Protein AF-A0A9E4JIS2-F1 (afdb_monomer)

Foldseek 3Di:
DLVVLLQVLLVVLLVQLLVCLLQVQLLVCLQPNDLCLVQCLDPNNDLVVCCVVVVPCVSVVSVVSNLCSSVVCCVPSCVSPVNSSVNSSVVNVVLQVQLCDDVVVDDDDPVRVVVCVVVQFRGVVNSVVCSVPVLQGAGSTGRVCRVVSNVSSVVVNVVVVVVVVVVD

Mean predicted aligned error: 4.11 Å

Secondary structure (DSSP, 8-state):
-HHHHHHHHHHHHHHHHHHHIIIIIIHHHHHH-SHIIIIITSSS--HHHHHHHHT-TTHHHHHHHHHHHHHTTHHHHHHH-HHHHHHHHHHHHHHHHHHTS-TTT----HHHHHHHHHTTBPPHHHHHHHHH-TTS---SSBGGGHHHHHHHHHHHHHHHHHHHHH--

Structure (mmCIF, N/CA/C/O backbone):
data_AF-A0A9E4JIS2-F1
#
_entry.id   AF-A0A9E4JIS2-F1
#
loop_
_atom_site.group_PDB
_atom_site.id
_atom_site.type_symbol
_atom_site.label_atom_id
_atom_site.label_alt_id
_atom_site.label_comp_id
_atom_site.label_asym_id
_atom_site.label_entity_id
_atom_site.label_seq_id
_atom_site.pdbx_PDB_ins_code
_atom_site.Cartn_x
_atom_site.Cartn_y
_atom_site.Cartn_z
_atom_site.occupancy
_atom_site.B_iso_or_equiv
_atom_site.auth_seq_id
_atom_site.auth_comp_id
_atom_site.auth_asym_id
_atom_site.auth_atom_id
_atom_site.pdbx_PDB_model_num
ATOM 1 N N . MET A 1 1 ? -18.039 4.688 23.589 1.00 80.69 1 MET A N 1
ATOM 2 C CA . MET A 1 1 ? -18.080 5.597 22.414 1.00 80.69 1 MET A CA 1
ATOM 3 C C . MET A 1 1 ? -16.691 5.991 21.910 1.00 80.69 1 MET A C 1
ATOM 5 O O . MET A 1 1 ? -16.458 5.874 20.716 1.00 80.69 1 MET A O 1
ATOM 9 N N . VAL A 1 2 ? -15.754 6.399 22.779 1.00 92.38 2 VAL A N 1
ATOM 10 C CA . VAL A 1 2 ? -14.389 6.807 22.369 1.00 92.38 2 VAL A CA 1
ATOM 11 C C . VAL A 1 2 ? -13.612 5.684 21.670 1.00 92.38 2 VAL A C 1
ATOM 13 O O . VAL A 1 2 ? -13.062 5.904 20.599 1.00 92.38 2 VAL A O 1
ATOM 16 N N . VAL A 1 3 ? -13.630 4.467 22.223 1.00 95.50 3 VAL A N 1
ATOM 17 C CA . VAL A 1 3 ? -12.931 3.302 21.646 1.00 95.50 3 VAL A CA 1
ATOM 18 C C . VAL A 1 3 ? -13.446 2.965 20.243 1.00 95.50 3 VAL A C 1
ATOM 20 O O . VAL A 1 3 ? -12.661 2.834 19.312 1.00 95.50 3 VAL A O 1
ATOM 23 N N . LEU A 1 4 ? -14.770 2.911 20.064 1.00 96.62 4 LEU A N 1
ATOM 24 C CA . LEU A 1 4 ? -15.383 2.682 18.754 1.00 96.62 4 LEU A CA 1
ATOM 25 C C . LEU A 1 4 ? -14.963 3.759 17.743 1.00 96.62 4 LEU A C 1
ATOM 27 O O . LEU A 1 4 ? -14.598 3.432 16.622 1.00 96.62 4 LEU A O 1
ATOM 31 N N . LYS A 1 5 ? -14.940 5.033 18.156 1.00 97.06 5 LYS A N 1
ATOM 32 C CA . LYS A 1 5 ? -14.489 6.148 17.311 1.00 97.06 5 LYS A CA 1
ATOM 33 C C . LYS A 1 5 ? -13.041 5.967 16.845 1.00 97.06 5 LYS A C 1
ATOM 35 O O . LYS A 1 5 ? -12.760 6.193 15.674 1.00 97.06 5 LYS A O 1
ATOM 40 N N . ILE A 1 6 ? -12.144 5.548 17.741 1.00 98.25 6 ILE A N 1
ATOM 41 C CA . ILE A 1 6 ? -10.735 5.271 17.418 1.00 98.25 6 ILE A CA 1
ATOM 42 C C . ILE A 1 6 ? -10.647 4.185 16.342 1.00 98.25 6 ILE A C 1
ATOM 44 O O . ILE A 1 6 ? -10.018 4.412 15.310 1.00 98.25 6 ILE A O 1
ATOM 48 N N . PHE A 1 7 ? -11.326 3.050 16.539 1.00 97.81 7 PHE A N 1
ATOM 49 C CA . PHE A 1 7 ? -11.323 1.952 15.568 1.00 97.81 7 PHE A CA 1
ATOM 50 C C . PHE A 1 7 ? -11.943 2.344 14.225 1.00 97.81 7 PHE A C 1
ATOM 52 O O . PHE A 1 7 ? -11.373 2.032 13.182 1.00 97.81 7 PHE A O 1
ATOM 59 N N . CYS A 1 8 ? -13.068 3.064 14.226 1.00 98.12 8 CYS A N 1
ATOM 60 C CA . CYS A 1 8 ? -13.706 3.521 12.993 1.00 98.12 8 CYS A CA 1
ATOM 61 C C . CYS A 1 8 ? -12.809 4.481 12.204 1.00 98.12 8 CYS A C 1
ATOM 63 O O . CYS A 1 8 ? -12.726 4.356 10.987 1.00 98.12 8 CYS A O 1
ATOM 65 N N . VAL A 1 9 ? -12.121 5.415 12.872 1.00 98.50 9 VAL A N 1
ATOM 66 C CA . VAL A 1 9 ? -11.199 6.344 12.198 1.00 98.50 9 VAL A CA 1
ATOM 67 C C . VAL A 1 9 ? -9.958 5.617 11.680 1.00 98.50 9 VAL A C 1
ATOM 69 O O . VAL A 1 9 ? -9.546 5.882 10.554 1.00 98.50 9 VAL A O 1
ATOM 72 N N . ALA A 1 10 ? -9.401 4.673 12.445 1.00 98.44 10 ALA A N 1
ATOM 73 C CA . ALA A 1 10 ? -8.274 3.854 11.997 1.00 98.44 10 ALA A CA 1
ATOM 74 C C . ALA A 1 10 ? -8.634 3.035 10.748 1.00 98.44 10 ALA A C 1
ATOM 76 O O . ALA A 1 10 ? -7.915 3.073 9.751 1.00 98.44 10 ALA A O 1
ATOM 77 N N . LEU A 1 11 ? -9.785 2.355 10.773 1.00 98.12 11 LEU A N 1
ATOM 78 C CA . LEU A 1 11 ? -10.281 1.586 9.635 1.00 98.12 11 LEU A CA 1
ATOM 79 C C . LEU A 1 11 ? -10.564 2.487 8.428 1.00 98.12 11 LEU A C 1
ATOM 81 O O . LEU A 1 11 ? -10.180 2.147 7.314 1.00 98.12 11 LEU A O 1
ATOM 85 N N . LEU A 1 12 ? -11.191 3.649 8.639 1.00 98.44 12 LEU A N 1
ATOM 86 C CA . LEU A 1 12 ? -11.464 4.607 7.568 1.00 98.44 12 LEU A CA 1
ATOM 87 C C . LEU A 1 12 ? -10.171 5.110 6.915 1.00 98.44 12 LEU A C 1
ATOM 89 O O . LEU A 1 12 ? -10.102 5.169 5.689 1.00 98.44 12 LEU A O 1
ATOM 93 N N . LEU A 1 13 ? -9.144 5.423 7.713 1.00 98.62 13 LEU A N 1
ATOM 94 C CA . LEU A 1 13 ? -7.832 5.808 7.197 1.00 98.62 13 LEU A CA 1
ATOM 95 C C . LEU A 1 13 ? -7.242 4.703 6.317 1.00 98.62 13 LEU A C 1
ATOM 97 O O . LEU A 1 13 ? -6.802 4.990 5.208 1.00 98.62 13 LEU A O 1
ATOM 101 N N . MET A 1 14 ? -7.253 3.452 6.788 1.00 98.06 14 MET A N 1
ATOM 102 C CA . MET A 1 14 ? -6.725 2.322 6.019 1.00 98.06 14 MET A CA 1
ATOM 103 C C . MET A 1 14 ? -7.509 2.110 4.720 1.00 98.06 14 MET A C 1
ATOM 105 O O . MET A 1 14 ? -6.902 1.911 3.675 1.00 98.06 14 MET A O 1
ATOM 109 N N . LEU A 1 15 ? -8.842 2.197 4.760 1.00 98.12 15 LEU A N 1
ATOM 110 C CA . LEU A 1 15 ? -9.701 2.025 3.584 1.00 98.12 15 LEU A CA 1
ATOM 111 C C . LEU A 1 15 ? -9.453 3.095 2.517 1.00 98.12 15 LEU A C 1
ATOM 113 O O . LEU A 1 15 ? -9.362 2.768 1.333 1.00 98.12 15 LEU A O 1
ATOM 117 N N . LEU A 1 16 ? -9.366 4.363 2.931 1.00 98.12 16 LEU A N 1
ATOM 118 C CA . LEU A 1 16 ? -9.138 5.490 2.027 1.00 98.12 16 LEU A CA 1
ATOM 119 C C . LEU A 1 16 ? -7.696 5.524 1.517 1.00 98.12 16 LEU A C 1
ATOM 121 O O . LEU A 1 16 ? -7.474 5.748 0.327 1.00 98.12 16 LEU A O 1
ATOM 125 N N . GLY A 1 17 ? -6.729 5.272 2.399 1.00 97.81 17 GLY A N 1
ATOM 126 C CA . GLY A 1 17 ? -5.317 5.198 2.046 1.00 97.81 17 GLY A CA 1
ATOM 127 C C . GLY A 1 17 ? -5.045 4.079 1.047 1.00 97.81 17 GLY A C 1
ATOM 128 O O . GLY A 1 17 ? -4.437 4.334 0.011 1.00 97.81 17 GLY A O 1
ATOM 129 N N . ASP A 1 18 ? -5.579 2.878 1.284 1.00 97.25 18 ASP A N 1
ATOM 130 C CA . ASP A 1 18 ? -5.450 1.748 0.359 1.00 97.25 18 ASP A CA 1
ATOM 131 C C . ASP A 1 18 ? -6.169 2.006 -0.970 1.00 97.25 18 ASP A C 1
ATOM 133 O O . ASP A 1 18 ? -5.633 1.703 -2.034 1.00 97.25 18 ASP A O 1
ATOM 137 N N . PHE A 1 19 ? -7.341 2.649 -0.949 1.00 97.94 19 PHE A N 1
ATOM 138 C CA . PHE A 1 19 ? -8.026 3.050 -2.178 1.00 97.94 19 PHE A CA 1
ATOM 139 C C . PHE A 1 19 ? -7.160 3.995 -3.026 1.00 97.94 19 PHE A C 1
ATOM 141 O O . PHE A 1 19 ? -6.892 3.727 -4.199 1.00 97.94 19 PHE A O 1
ATOM 148 N N . ILE A 1 20 ? -6.684 5.098 -2.445 1.00 97.50 20 ILE A N 1
ATOM 149 C CA . ILE A 1 20 ? -5.877 6.073 -3.188 1.00 97.50 20 ILE A CA 1
ATOM 150 C C . ILE A 1 20 ? -4.531 5.459 -3.596 1.00 97.50 20 ILE A C 1
ATOM 152 O O . ILE A 1 20 ? -4.108 5.645 -4.740 1.00 97.50 20 ILE A O 1
ATOM 156 N N . SER A 1 21 ? -3.896 4.675 -2.720 1.00 95.38 21 SER A N 1
ATOM 157 C CA . SER A 1 21 ? -2.668 3.941 -3.038 1.00 95.38 21 SER A CA 1
ATOM 158 C C . SER A 1 21 ? -2.888 3.014 -4.223 1.00 95.38 21 SER A C 1
ATOM 160 O O . SER A 1 21 ? -2.215 3.151 -5.237 1.00 95.38 21 SER A O 1
ATOM 162 N N . THR A 1 22 ? -3.899 2.151 -4.172 1.00 95.75 22 THR A N 1
ATOM 163 C CA . THR A 1 22 ? -4.166 1.154 -5.210 1.00 95.75 22 THR A CA 1
ATOM 164 C C . THR A 1 22 ? -4.521 1.805 -6.551 1.00 95.75 22 THR A C 1
ATOM 166 O O . THR A 1 22 ? -3.893 1.518 -7.575 1.00 95.75 22 THR A O 1
ATOM 169 N N . PHE A 1 23 ? -5.521 2.691 -6.583 1.00 97.00 23 PHE A N 1
ATOM 170 C CA . PHE A 1 23 ? -6.107 3.164 -7.846 1.00 97.00 23 PHE A CA 1
ATOM 171 C C . PHE A 1 23 ? -5.406 4.382 -8.444 1.00 97.00 23 PHE A C 1
ATOM 173 O O . PHE A 1 23 ? -5.367 4.513 -9.672 1.00 97.00 23 PHE A O 1
ATOM 180 N N . CYS A 1 24 ? -4.849 5.261 -7.611 1.00 95.06 24 CYS A N 1
ATOM 181 C CA . CYS A 1 24 ? -4.257 6.520 -8.066 1.00 95.06 24 CYS A CA 1
ATOM 182 C C . CYS A 1 24 ? -2.727 6.479 -8.124 1.00 95.06 24 CYS A C 1
ATOM 184 O O . CYS A 1 24 ? -2.143 7.294 -8.836 1.00 95.06 24 CYS A O 1
ATOM 186 N N . TYR A 1 25 ? -2.084 5.538 -7.427 1.00 93.12 25 TYR A N 1
ATOM 187 C CA . TYR A 1 25 ? -0.628 5.422 -7.398 1.00 93.12 25 TYR A CA 1
ATOM 188 C C . TYR A 1 25 ? -0.135 4.073 -7.936 1.00 93.12 25 TYR A C 1
ATOM 190 O O . TYR A 1 25 ? 0.427 4.024 -9.027 1.00 93.12 25 TYR A O 1
ATOM 198 N N . HIS A 1 26 ? -0.405 2.974 -7.237 1.00 92.56 26 HIS A N 1
ATOM 199 C CA . HIS A 1 26 ? 0.147 1.651 -7.494 1.00 92.56 26 HIS A CA 1
ATOM 200 C C . HIS A 1 26 ? -0.181 1.148 -8.909 1.00 92.56 26 HIS A C 1
ATOM 202 O O . HIS A 1 26 ? 0.725 0.887 -9.706 1.00 92.56 26 HIS A O 1
ATOM 208 N N . VAL A 1 27 ? -1.467 1.048 -9.265 1.00 94.56 27 VAL A N 1
ATOM 209 C CA . VAL A 1 27 ? -1.888 0.562 -10.592 1.00 94.56 27 VAL A CA 1
ATOM 210 C C . VAL A 1 27 ? -1.375 1.465 -11.730 1.00 94.56 27 VAL A C 1
ATOM 212 O O . VAL A 1 27 ? -0.815 0.928 -12.692 1.00 94.56 27 VAL A O 1
ATOM 215 N N . PRO A 1 28 ? -1.513 2.807 -11.667 1.00 93.88 28 PRO A N 1
ATOM 216 C CA . PRO A 1 28 ? -0.899 3.696 -12.652 1.00 93.88 28 PRO A CA 1
ATOM 217 C C . PRO A 1 28 ? 0.624 3.549 -12.767 1.00 93.88 28 PRO A C 1
ATOM 219 O O . PRO A 1 28 ? 1.137 3.486 -13.886 1.00 93.88 28 PRO A O 1
ATOM 222 N N . GLU A 1 29 ? 1.349 3.441 -11.653 1.00 91.19 29 GLU A N 1
ATOM 223 C CA . GLU A 1 29 ? 2.809 3.292 -11.638 1.00 91.19 29 GLU A CA 1
ATOM 224 C C . GLU A 1 29 ? 3.272 1.984 -12.291 1.00 91.19 29 GLU A C 1
ATOM 226 O O . GLU A 1 29 ? 4.287 1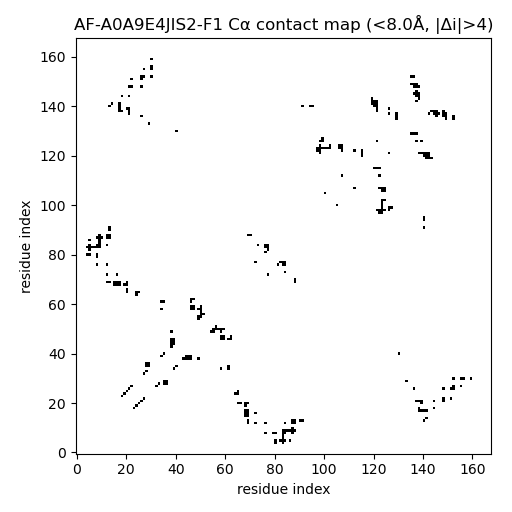.975 -12.981 1.00 91.19 29 GLU A O 1
ATOM 231 N N . HIS A 1 30 ? 2.514 0.891 -12.199 1.00 90.31 30 HIS A N 1
ATOM 232 C CA . HIS A 1 30 ? 2.833 -0.325 -12.965 1.00 90.31 30 HIS A CA 1
ATOM 233 C C . HIS A 1 30 ? 2.760 -0.144 -14.482 1.00 90.31 30 HIS A C 1
ATOM 235 O O . HIS A 1 30 ? 3.407 -0.872 -15.238 1.00 90.31 30 HIS A O 1
ATOM 241 N N . ILE A 1 31 ? 1.949 0.801 -14.953 1.00 90.81 31 ILE A N 1
ATOM 242 C CA . ILE A 1 31 ? 1.700 1.004 -16.383 1.00 90.81 31 ILE A CA 1
ATOM 243 C C . ILE A 1 31 ? 2.579 2.121 -16.940 1.00 90.81 31 ILE A C 1
ATOM 245 O O . ILE A 1 31 ? 3.114 1.988 -18.047 1.00 90.81 31 ILE A O 1
ATOM 249 N N . PHE A 1 32 ? 2.712 3.226 -16.214 1.00 90.62 32 PHE A N 1
ATOM 250 C CA . PHE A 1 32 ? 3.402 4.441 -16.654 1.00 90.62 32 PHE A CA 1
ATOM 251 C C . PHE A 1 32 ? 4.714 4.687 -15.901 1.00 90.62 32 PHE A C 1
ATOM 253 O O . PHE A 1 32 ? 5.614 5.326 -16.448 1.00 90.62 32 PHE A O 1
ATOM 260 N N . GLY A 1 33 ? 4.837 4.161 -14.685 1.00 85.56 33 GLY A N 1
ATOM 261 C CA . GLY A 1 33 ? 5.959 4.380 -13.784 1.00 85.56 33 GLY A CA 1
ATOM 262 C C . GLY A 1 33 ? 7.189 3.556 -14.146 1.00 85.56 33 GLY A C 1
ATOM 263 O O . GLY A 1 33 ? 7.135 2.350 -14.389 1.00 85.56 33 GLY A O 1
ATOM 264 N N . ARG A 1 34 ? 8.349 4.216 -14.172 1.00 80.94 34 ARG A N 1
ATOM 265 C CA . ARG A 1 34 ? 9.641 3.557 -14.425 1.00 80.94 34 ARG A CA 1
ATOM 266 C C . ARG A 1 34 ? 10.272 3.029 -13.140 1.00 80.94 34 ARG A C 1
ATOM 268 O O . ARG A 1 34 ? 10.861 1.953 -13.150 1.00 80.94 34 ARG A O 1
ATOM 275 N N . PHE A 1 35 ? 10.202 3.801 -12.056 1.00 82.25 35 PHE A N 1
ATOM 276 C CA . PHE A 1 35 ? 10.899 3.476 -10.811 1.00 82.25 35 PHE A CA 1
ATOM 277 C C . PHE A 1 35 ? 10.153 2.450 -9.975 1.00 82.25 35 PHE A C 1
ATOM 279 O O . PHE A 1 35 ? 10.810 1.593 -9.395 1.00 82.25 35 PHE A O 1
ATOM 286 N N . HIS A 1 36 ? 8.818 2.473 -9.968 1.00 81.12 36 HIS A N 1
ATOM 287 C CA . HIS A 1 36 ? 8.032 1.453 -9.276 1.00 81.12 36 HIS A CA 1
ATOM 288 C C . HIS A 1 36 ? 8.370 0.055 -9.793 1.00 81.12 36 HIS A C 1
ATOM 290 O O . HIS A 1 36 ? 8.809 -0.797 -9.031 1.00 81.12 36 HIS A O 1
ATOM 296 N N . ALA A 1 37 ? 8.330 -0.147 -11.113 1.00 76.81 37 ALA A N 1
ATOM 297 C CA . ALA A 1 37 ? 8.692 -1.424 -11.727 1.00 76.81 37 ALA A CA 1
ATOM 298 C C . ALA A 1 37 ? 10.125 -1.887 -11.384 1.00 76.81 37 ALA A C 1
ATOM 300 O O . ALA A 1 37 ? 10.351 -3.068 -11.142 1.00 76.81 37 ALA A O 1
ATOM 301 N N . VAL A 1 38 ? 11.091 -0.962 -11.352 1.00 79.88 38 VAL A N 1
ATOM 302 C CA . VAL A 1 38 ? 12.515 -1.279 -11.141 1.00 79.88 38 VAL A CA 1
ATOM 303 C C . VAL A 1 38 ? 12.858 -1.503 -9.671 1.00 79.88 38 VAL A C 1
ATOM 305 O O . VAL A 1 38 ? 13.680 -2.361 -9.373 1.00 79.88 38 VAL A O 1
ATOM 308 N N . VAL A 1 39 ? 12.281 -0.723 -8.758 1.00 81.12 39 VAL A N 1
ATOM 309 C CA . VAL A 1 39 ? 12.660 -0.725 -7.340 1.00 81.12 39 VAL A CA 1
ATOM 310 C C . VAL A 1 39 ? 11.738 -1.628 -6.530 1.00 81.12 39 VAL A C 1
ATOM 312 O O . VAL A 1 39 ? 12.234 -2.469 -5.782 1.00 81.12 39 VAL A O 1
ATOM 315 N N . HIS A 1 40 ? 10.419 -1.503 -6.702 1.00 81.19 40 HIS A N 1
ATOM 316 C CA . HIS A 1 40 ? 9.429 -2.230 -5.902 1.00 81.19 40 HIS A CA 1
ATOM 317 C C . HIS A 1 40 ? 9.465 -3.744 -6.161 1.00 81.19 40 HIS A C 1
ATOM 319 O O . HIS A 1 40 ? 9.305 -4.528 -5.231 1.00 81.19 40 HIS A O 1
ATOM 325 N N . HIS A 1 41 ? 9.760 -4.165 -7.396 1.00 82.38 41 HIS A N 1
ATOM 326 C CA . HIS A 1 41 ? 9.926 -5.586 -7.749 1.00 82.38 41 HIS A CA 1
ATOM 327 C C . HIS A 1 41 ? 11.359 -6.100 -7.615 1.00 82.38 41 HIS A C 1
ATOM 329 O O . HIS A 1 41 ? 11.620 -7.267 -7.893 1.00 82.38 41 HIS A O 1
ATOM 335 N N . SER A 1 42 ? 12.307 -5.257 -7.200 1.00 80.31 42 SER A N 1
ATOM 336 C CA . SER A 1 42 ? 13.674 -5.723 -6.968 1.00 80.31 42 SER A CA 1
ATOM 337 C C . SER A 1 42 ? 13.788 -6.486 -5.642 1.00 80.31 42 SER A C 1
ATOM 339 O O . SER A 1 42 ? 1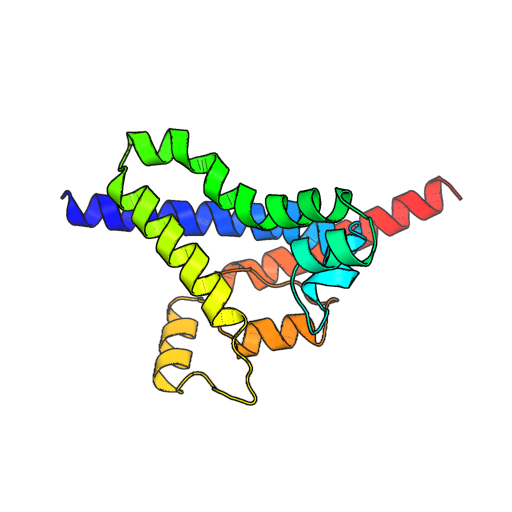3.015 -6.234 -4.718 1.00 80.31 42 SER A O 1
ATOM 341 N N . PRO A 1 43 ? 14.801 -7.355 -5.481 1.00 74.06 43 PRO A N 1
ATOM 342 C CA . PRO A 1 43 ? 15.096 -7.969 -4.185 1.00 74.06 43 PRO A CA 1
ATOM 343 C C . PRO A 1 43 ? 15.439 -6.940 -3.092 1.00 74.06 43 PRO A C 1
ATOM 345 O O . PRO A 1 43 ? 15.208 -7.184 -1.913 1.00 74.06 43 PRO A O 1
ATOM 348 N N . ASN A 1 44 ? 15.985 -5.777 -3.474 1.00 74.25 44 ASN A N 1
ATOM 349 C CA . ASN A 1 44 ? 16.349 -4.684 -2.568 1.00 74.25 44 ASN A CA 1
ATOM 350 C C . ASN A 1 44 ? 15.353 -3.524 -2.723 1.00 74.25 44 ASN A C 1
ATOM 352 O O . ASN A 1 44 ? 15.644 -2.514 -3.366 1.00 74.25 44 ASN A O 1
ATOM 356 N N . ARG A 1 45 ? 14.170 -3.691 -2.119 1.00 79.81 45 ARG A N 1
ATOM 357 C CA . ARG A 1 45 ? 12.970 -2.835 -2.236 1.00 79.81 45 ARG A CA 1
ATOM 358 C C . ARG A 1 45 ? 13.098 -1.451 -1.568 1.00 79.81 45 ARG A C 1
ATOM 360 O O . ARG A 1 45 ? 12.176 -0.983 -0.913 1.00 79.81 45 ARG A O 1
ATOM 367 N N . SER A 1 46 ? 14.244 -0.783 -1.703 1.00 86.50 46 SER A N 1
ATOM 368 C CA . SER A 1 46 ? 14.517 0.518 -1.080 1.00 86.50 46 SER A CA 1
ATOM 369 C C . SER A 1 46 ? 14.755 1.600 -2.129 1.00 86.50 46 SER A C 1
ATOM 371 O O . SER A 1 46 ? 15.803 1.650 -2.779 1.00 86.50 46 SER A O 1
ATOM 373 N N . PHE A 1 47 ? 13.795 2.522 -2.243 1.00 87.00 47 PHE A N 1
ATOM 374 C CA . PHE A 1 47 ? 13.920 3.717 -3.083 1.00 87.00 47 PHE A CA 1
ATOM 375 C C . PHE A 1 47 ? 15.069 4.621 -2.633 1.00 87.00 47 PHE A C 1
ATOM 377 O O . PHE A 1 47 ? 15.756 5.184 -3.482 1.00 87.00 47 PHE A O 1
ATOM 384 N N . VAL A 1 48 ? 15.336 4.704 -1.325 1.00 89.50 48 VAL A N 1
ATOM 385 C CA . VAL A 1 48 ? 16.472 5.461 -0.774 1.00 89.50 48 VAL A CA 1
ATOM 386 C C . VAL A 1 48 ? 17.792 4.868 -1.245 1.00 89.50 48 VAL A C 1
ATOM 388 O O . VAL A 1 48 ? 18.617 5.567 -1.837 1.00 89.50 48 VAL A O 1
ATOM 391 N N . ARG A 1 49 ? 17.972 3.556 -1.058 1.00 90.44 49 ARG A N 1
ATOM 392 C CA . ARG A 1 49 ? 19.183 2.861 -1.500 1.00 90.44 49 ARG A CA 1
ATOM 393 C C . ARG A 1 49 ? 19.370 2.986 -3.011 1.00 90.44 49 ARG A C 1
ATOM 395 O O . ARG A 1 49 ? 20.473 3.285 -3.462 1.00 90.44 49 ARG A O 1
ATOM 402 N N . TYR A 1 50 ? 18.302 2.799 -3.787 1.00 90.25 50 TYR A N 1
ATOM 403 C CA . TYR A 1 50 ? 18.343 2.958 -5.238 1.00 90.25 50 TYR A CA 1
ATOM 404 C C . TYR A 1 50 ? 18.744 4.381 -5.644 1.00 90.25 50 TYR A C 1
ATOM 406 O O . TYR A 1 50 ? 19.622 4.547 -6.492 1.00 90.25 50 TYR A O 1
ATOM 414 N N . ALA A 1 51 ? 18.146 5.404 -5.028 1.00 91.62 51 ALA A N 1
ATOM 415 C CA . ALA A 1 51 ? 18.428 6.804 -5.326 1.00 91.62 51 ALA A CA 1
ATOM 416 C C . ALA A 1 51 ? 19.900 7.158 -5.077 1.00 91.62 51 ALA A C 1
ATOM 418 O O . ALA A 1 51 ? 20.517 7.799 -5.929 1.00 91.62 51 ALA A O 1
ATOM 419 N N . ILE A 1 52 ? 20.467 6.688 -3.961 1.00 93.19 52 ILE A N 1
ATOM 420 C CA . ILE A 1 52 ? 21.876 6.905 -3.605 1.00 93.19 52 ILE A CA 1
ATOM 421 C C . ILE A 1 52 ? 22.798 6.170 -4.587 1.00 93.19 52 ILE A C 1
ATOM 423 O O . ILE A 1 52 ? 23.650 6.796 -5.216 1.00 93.19 52 ILE A O 1
ATOM 427 N N . LEU A 1 53 ? 22.609 4.856 -4.768 1.00 92.62 53 LEU A N 1
ATOM 428 C CA . LEU A 1 53 ? 23.512 4.028 -5.580 1.00 92.62 53 LEU A CA 1
ATOM 429 C C . LEU A 1 53 ? 23.481 4.389 -7.068 1.00 92.62 53 LEU A C 1
ATOM 431 O O . LEU A 1 53 ? 24.507 4.329 -7.740 1.00 92.62 53 LEU A O 1
ATOM 435 N N . THR A 1 54 ? 22.314 4.770 -7.591 1.00 90.75 54 THR A N 1
ATOM 436 C CA . THR A 1 54 ? 22.149 5.107 -9.015 1.00 90.75 54 THR A CA 1
ATOM 437 C C . THR A 1 54 ? 22.212 6.606 -9.299 1.00 90.75 54 THR A C 1
ATOM 439 O O . THR A 1 54 ? 22.076 7.000 -10.457 1.00 90.75 54 THR A O 1
ATOM 442 N N . LYS A 1 55 ? 22.420 7.438 -8.265 1.00 92.56 55 LYS A N 1
ATOM 443 C CA . LYS A 1 55 ? 22.410 8.910 -8.337 1.00 92.56 55 LYS A CA 1
ATOM 444 C C . LYS A 1 55 ? 21.127 9.465 -8.977 1.00 92.56 55 LYS A C 1
ATOM 446 O O . LYS A 1 55 ? 21.162 10.414 -9.757 1.00 92.56 55 LYS A O 1
ATOM 451 N N . LYS A 1 56 ? 19.980 8.854 -8.661 1.00 91.81 56 LYS A N 1
ATOM 452 C CA . LYS A 1 56 ? 18.649 9.230 -9.174 1.00 91.81 56 LYS A CA 1
ATOM 453 C C . LYS A 1 56 ? 17.719 9.628 -8.026 1.00 91.81 56 LYS A C 1
ATOM 455 O O . LYS A 1 56 ? 16.896 8.814 -7.605 1.00 91.81 56 LYS A O 1
ATOM 460 N N . PRO A 1 57 ? 17.803 10.876 -7.529 1.00 91.25 57 PRO A N 1
ATOM 461 C CA . PRO A 1 57 ? 16.976 11.338 -6.412 1.00 91.25 57 PRO A CA 1
ATOM 462 C C . PRO A 1 57 ? 15.477 11.345 -6.736 1.00 91.25 57 PRO A C 1
ATOM 464 O O . PRO A 1 57 ? 14.660 11.224 -5.832 1.00 91.25 57 PRO A O 1
ATOM 467 N N . SER A 1 58 ? 15.094 11.399 -8.016 1.00 89.88 58 SER A N 1
ATOM 468 C CA . SER A 1 58 ? 13.689 11.316 -8.437 1.00 89.88 58 SER A CA 1
ATOM 469 C C . SER A 1 58 ? 12.996 10.011 -8.030 1.00 89.88 58 SER A C 1
ATOM 471 O O . SER A 1 58 ? 11.779 10.006 -7.876 1.00 89.88 58 SER A O 1
ATOM 473 N N . ALA A 1 59 ? 13.739 8.928 -7.771 1.00 88.81 59 ALA A N 1
ATOM 474 C CA . ALA A 1 59 ? 13.168 7.692 -7.238 1.00 88.81 59 ALA A CA 1
ATOM 475 C C . ALA A 1 59 ? 12.570 7.875 -5.826 1.00 88.81 59 ALA A C 1
ATOM 477 O O . ALA A 1 59 ? 11.636 7.163 -5.464 1.00 88.81 59 ALA A O 1
ATOM 478 N N . LEU A 1 60 ? 13.053 8.851 -5.044 1.00 90.94 60 LEU A N 1
ATOM 479 C CA . LEU A 1 60 ? 12.499 9.172 -3.723 1.00 90.94 60 LEU A CA 1
ATOM 480 C C . LEU A 1 60 ? 11.071 9.706 -3.814 1.00 90.94 60 LEU A C 1
ATOM 482 O O . LEU A 1 60 ? 10.272 9.445 -2.923 1.00 90.94 60 LEU A O 1
ATOM 486 N N . ILE A 1 61 ? 10.743 10.414 -4.898 1.00 89.62 61 ILE A N 1
ATOM 487 C CA . ILE A 1 61 ? 9.394 10.931 -5.139 1.00 89.62 61 ILE A CA 1
ATOM 488 C C . ILE A 1 61 ? 8.431 9.757 -5.305 1.00 89.62 61 ILE A C 1
ATOM 490 O O . ILE A 1 61 ? 7.403 9.709 -4.637 1.00 89.62 61 ILE A O 1
ATOM 494 N N . THR A 1 62 ? 8.800 8.766 -6.126 1.00 86.50 62 THR A N 1
ATOM 495 C CA . THR A 1 62 ? 8.021 7.530 -6.258 1.00 86.50 62 THR A CA 1
ATOM 496 C C . THR A 1 62 ? 7.882 6.834 -4.907 1.00 86.50 62 THR A C 1
ATOM 498 O O . THR A 1 62 ? 6.766 6.494 -4.543 1.00 86.50 62 THR A O 1
ATOM 501 N N . GLY A 1 63 ? 8.961 6.695 -4.127 1.00 86.38 63 GLY A N 1
ATOM 502 C CA . GLY A 1 63 ? 8.888 6.115 -2.780 1.00 86.38 63 GLY A CA 1
ATOM 503 C C . GLY A 1 63 ? 7.929 6.863 -1.842 1.00 86.38 63 GLY A C 1
ATOM 504 O O . GLY A 1 63 ? 7.105 6.236 -1.184 1.00 86.38 63 GLY A O 1
ATOM 505 N N . PHE A 1 64 ? 7.975 8.199 -1.829 1.00 90.75 64 PHE A N 1
ATOM 506 C CA . PHE A 1 64 ? 7.077 9.036 -1.027 1.00 90.75 64 PHE A CA 1
ATOM 507 C C . PHE A 1 64 ? 5.607 8.861 -1.422 1.00 90.75 64 PHE A C 1
ATOM 509 O O . PHE A 1 64 ? 4.747 8.755 -0.548 1.00 90.75 64 PHE A O 1
ATOM 516 N N . PHE A 1 65 ? 5.312 8.769 -2.721 1.00 89.25 65 PHE A N 1
ATOM 517 C CA . PHE A 1 65 ? 3.947 8.541 -3.197 1.00 89.25 65 PHE A CA 1
ATOM 518 C C . PHE A 1 65 ? 3.373 7.169 -2.809 1.00 89.25 65 PHE A C 1
ATOM 520 O O . PHE A 1 65 ? 2.158 7.009 -2.862 1.00 89.25 65 PHE A O 1
ATOM 527 N N . GLY A 1 66 ? 4.197 6.225 -2.341 1.00 86.88 66 GLY A N 1
ATOM 528 C CA . GLY A 1 66 ? 3.709 4.998 -1.706 1.00 86.88 66 GLY A CA 1
ATOM 529 C C . GLY A 1 66 ? 3.096 5.225 -0.318 1.00 86.88 66 GLY A C 1
ATOM 530 O O . GLY A 1 66 ? 2.136 4.553 0.042 1.00 86.88 66 GLY A O 1
ATOM 531 N N . ALA A 1 67 ? 3.600 6.198 0.448 1.00 91.62 67 ALA A N 1
ATOM 532 C CA . ALA A 1 67 ? 3.102 6.519 1.793 1.00 91.62 67 ALA A CA 1
ATOM 533 C C . ALA A 1 67 ? 2.100 7.689 1.802 1.00 91.62 67 ALA A C 1
ATOM 535 O O . ALA A 1 67 ? 1.200 7.750 2.644 1.00 91.62 67 ALA A O 1
ATOM 536 N N . PHE A 1 68 ? 2.226 8.618 0.848 1.00 95.62 68 PHE A N 1
ATOM 537 C CA . PHE A 1 68 ? 1.389 9.815 0.737 1.00 95.62 68 PHE A CA 1
ATOM 538 C C . PHE A 1 68 ? -0.134 9.562 0.805 1.00 95.62 68 PHE A C 1
ATOM 540 O O . PHE A 1 68 ? -0.801 10.324 1.511 1.00 95.62 68 PHE A O 1
ATOM 547 N N . PRO A 1 69 ? -0.699 8.508 0.170 1.00 96.00 69 PRO A N 1
ATOM 548 C CA . PRO A 1 69 ? -2.125 8.186 0.256 1.00 96.00 69 PRO A CA 1
ATOM 549 C C . PRO A 1 69 ? -2.665 8.076 1.683 1.00 96.00 69 PRO A C 1
ATOM 551 O O . PRO A 1 69 ? -3.818 8.410 1.929 1.00 96.00 69 PRO A O 1
ATOM 554 N N . TYR A 1 70 ? -1.837 7.646 2.636 1.00 96.75 70 TYR A N 1
ATOM 555 C CA . TYR A 1 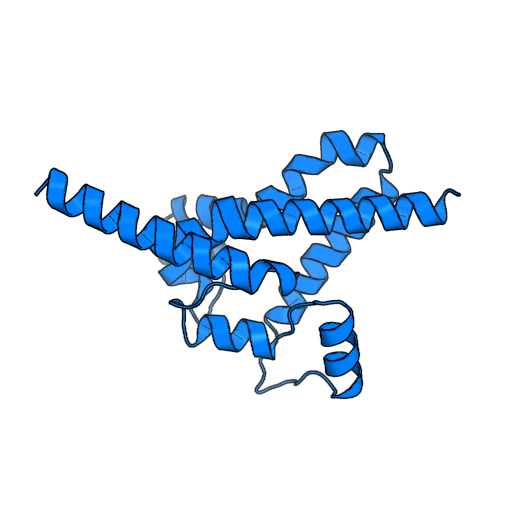70 ? -2.213 7.545 4.045 1.00 96.75 70 TYR A CA 1
ATOM 556 C C . TYR A 1 70 ? -1.994 8.878 4.772 1.00 96.75 70 TYR A C 1
ATOM 558 O O . TYR A 1 70 ? -2.837 9.321 5.550 1.00 96.75 70 TYR A O 1
ATOM 566 N N . LEU A 1 71 ? -0.890 9.572 4.480 1.00 97.25 71 LEU A N 1
ATOM 567 C CA . LEU A 1 71 ? -0.539 10.832 5.142 1.00 97.25 71 LEU A CA 1
ATOM 568 C C . LEU A 1 71 ? -1.503 11.980 4.805 1.00 97.25 71 LEU A C 1
ATOM 570 O O . LEU A 1 71 ? -1.760 12.836 5.652 1.00 97.25 71 LEU A O 1
ATOM 574 N N . MET A 1 72 ? -2.074 12.001 3.598 1.00 96.88 72 MET A N 1
ATOM 575 C CA . MET A 1 72 ? -2.940 13.103 3.156 1.00 96.88 72 MET A CA 1
ATOM 576 C C . MET A 1 72 ? -4.232 13.251 3.975 1.00 96.88 72 MET A C 1
ATOM 578 O O . MET A 1 72 ? -4.819 14.332 4.006 1.00 96.88 72 MET A O 1
ATOM 582 N N . PHE A 1 73 ? -4.670 12.194 4.664 1.00 97.31 73 PHE A N 1
ATOM 583 C CA . PHE A 1 73 ? -5.877 12.215 5.492 1.00 97.31 73 PHE A CA 1
ATOM 584 C C . PHE A 1 73 ? -5.622 12.662 6.937 1.00 97.31 73 PHE A C 1
ATOM 586 O O . PHE A 1 73 ? -6.589 12.893 7.665 1.00 97.31 73 PHE A O 1
ATOM 593 N N . ILE A 1 74 ? -4.359 12.841 7.351 1.00 97.75 74 ILE A N 1
ATOM 594 C CA . ILE A 1 74 ? -3.996 13.268 8.713 1.00 97.75 74 ILE A CA 1
ATOM 595 C C . ILE A 1 74 ? -4.713 14.561 9.135 1.00 97.75 74 ILE A C 1
ATOM 597 O O . ILE A 1 74 ? -5.283 14.562 10.227 1.00 97.75 74 ILE A O 1
ATOM 601 N N . PRO A 1 75 ? -4.764 15.641 8.323 1.00 97.56 75 PRO A N 1
ATOM 602 C CA . PRO A 1 75 ? -5.407 16.883 8.753 1.00 97.56 75 PRO A CA 1
ATOM 603 C C . PRO A 1 75 ? -6.903 16.716 9.040 1.00 97.56 75 PRO A C 1
ATOM 605 O O . PRO A 1 75 ? -7.425 17.336 9.958 1.00 97.56 75 PRO A O 1
ATOM 608 N N . ILE A 1 76 ? -7.594 15.862 8.281 1.00 97.62 76 ILE A N 1
ATOM 609 C CA . ILE A 1 76 ? -9.048 15.683 8.388 1.00 97.62 76 ILE A CA 1
ATOM 610 C C . ILE A 1 76 ? -9.377 14.660 9.478 1.00 97.62 76 ILE A C 1
ATOM 612 O O . ILE A 1 76 ? -10.120 14.952 10.415 1.00 97.62 76 ILE A O 1
ATOM 616 N N . LEU A 1 77 ? -8.807 13.456 9.388 1.00 97.94 77 LEU A N 1
ATOM 617 C CA . LEU A 1 77 ? -9.088 12.377 10.335 1.00 97.94 77 LEU A CA 1
ATOM 618 C C . LEU A 1 77 ? -8.487 12.654 11.715 1.00 97.94 77 LEU A C 1
ATOM 620 O O . LEU A 1 77 ? -9.076 12.250 12.720 1.00 97.94 77 LEU A O 1
ATOM 624 N N . GLY A 1 78 ? -7.392 13.417 11.783 1.00 97.38 78 GLY A N 1
ATOM 625 C CA . GLY A 1 78 ? -6.787 13.869 13.032 1.00 97.38 78 GLY A CA 1
ATOM 626 C C . GLY A 1 78 ? -7.712 14.774 13.843 1.00 97.38 78 GLY A C 1
ATOM 627 O O . GLY A 1 78 ? -7.786 14.616 15.057 1.00 97.38 78 GLY A O 1
ATOM 628 N N . ILE A 1 79 ? -8.495 15.646 13.194 1.00 97.69 79 ILE A N 1
ATOM 629 C CA . ILE A 1 79 ? -9.518 16.465 13.873 1.00 97.69 79 ILE A CA 1
ATOM 630 C C . ILE A 1 79 ? -10.621 15.574 14.465 1.00 97.69 79 ILE A C 1
ATOM 632 O O . ILE A 1 79 ? -11.114 15.824 15.565 1.00 97.69 79 ILE A O 1
ATOM 636 N N . ILE A 1 80 ? -11.002 14.504 13.760 1.00 97.56 80 ILE A N 1
ATOM 637 C CA . ILE A 1 80 ? -12.039 13.575 14.223 1.00 97.56 80 ILE A CA 1
ATOM 638 C C . ILE A 1 80 ? -11.507 12.724 15.384 1.00 97.56 80 ILE A C 1
ATOM 640 O O . ILE A 1 80 ? -12.141 12.638 16.438 1.00 97.56 80 ILE A O 1
ATOM 644 N N . SER A 1 81 ? -10.360 12.070 15.215 1.00 98.06 81 SER A N 1
ATOM 645 C CA . SER A 1 81 ? -9.699 11.286 16.259 1.00 98.06 81 SER A CA 1
ATOM 646 C C . SER A 1 81 ? -8.189 11.215 16.007 1.00 98.06 81 SER A C 1
ATOM 648 O O . SER A 1 81 ? -7.752 10.432 15.155 1.00 98.06 81 SER A O 1
ATOM 650 N N . PRO A 1 82 ? -7.368 11.944 16.788 1.00 98.06 82 PRO A N 1
ATOM 651 C CA . PRO A 1 82 ? -5.914 11.846 16.690 1.00 98.06 82 PRO A CA 1
ATOM 652 C C . PRO A 1 82 ? -5.424 10.419 16.951 1.00 98.06 82 PRO A C 1
ATOM 654 O O . PRO A 1 82 ? -4.637 9.879 16.183 1.00 98.06 82 PRO A O 1
ATOM 657 N N . MET A 1 83 ? -5.961 9.769 17.991 1.00 98.44 83 MET A N 1
ATOM 658 C CA . MET A 1 83 ? -5.595 8.396 18.353 1.00 98.44 83 MET A CA 1
ATOM 659 C C . MET A 1 83 ? -6.002 7.379 17.283 1.00 98.44 83 MET A C 1
ATOM 661 O O . MET A 1 83 ? -5.219 6.490 16.970 1.00 98.44 83 MET A O 1
ATOM 665 N N . GLY A 1 84 ? -7.192 7.518 16.684 1.00 98.44 84 GLY A N 1
ATOM 666 C CA . GLY A 1 84 ? -7.607 6.668 15.563 1.00 98.44 84 GLY A CA 1
ATOM 667 C C . GLY A 1 84 ? -6.728 6.855 14.329 1.00 98.44 84 GLY A C 1
ATOM 668 O O . GLY A 1 84 ? -6.366 5.880 13.681 1.00 98.44 84 GLY A O 1
ATOM 669 N N . THR A 1 85 ? -6.319 8.092 14.045 1.00 98.56 85 THR A N 1
ATOM 670 C CA . THR A 1 85 ? -5.412 8.399 12.929 1.00 98.56 85 THR A CA 1
ATOM 671 C C . THR A 1 85 ? -4.033 7.782 13.151 1.00 98.56 85 THR A C 1
ATOM 673 O O . THR A 1 85 ? -3.527 7.094 12.270 1.00 98.56 85 THR A O 1
ATOM 676 N N . ILE A 1 86 ? -3.450 7.956 14.343 1.00 98.56 86 ILE A N 1
ATOM 677 C CA . ILE A 1 86 ? -2.163 7.344 14.708 1.00 98.56 86 ILE A CA 1
ATOM 678 C C . ILE A 1 86 ? -2.251 5.818 14.618 1.00 98.56 86 ILE A C 1
ATOM 680 O O . ILE A 1 86 ? -1.394 5.193 14.000 1.00 98.56 86 ILE A O 1
ATOM 684 N N . LEU A 1 87 ? -3.305 5.220 15.181 1.00 98.56 87 LEU A N 1
ATOM 685 C CA . LEU A 1 87 ? -3.511 3.775 15.122 1.00 98.56 87 LEU A CA 1
ATOM 686 C C . LEU A 1 87 ? -3.613 3.279 13.675 1.00 98.56 87 LEU A C 1
ATOM 688 O O . LEU A 1 87 ? -2.977 2.289 13.331 1.00 98.56 87 LEU A O 1
ATOM 692 N N . GLY A 1 88 ? -4.372 3.967 12.821 1.00 98.38 88 GLY A N 1
ATOM 693 C CA . GLY A 1 88 ? -4.498 3.597 11.413 1.00 98.38 88 GLY A CA 1
ATOM 694 C C . GLY A 1 88 ? -3.167 3.671 10.659 1.00 98.38 88 GLY A C 1
ATOM 695 O O . GLY A 1 88 ? -2.880 2.777 9.869 1.00 98.38 88 GLY A O 1
ATOM 696 N N . LEU A 1 89 ? -2.339 4.691 10.924 1.00 98.44 89 LEU A N 1
ATOM 697 C CA . LEU A 1 89 ? -1.003 4.814 10.324 1.00 98.44 89 LEU A CA 1
ATOM 698 C C . LEU A 1 89 ? -0.092 3.664 10.761 1.00 98.44 89 LEU A C 1
ATOM 700 O O . LEU A 1 89 ? 0.559 3.052 9.921 1.00 98.44 89 LEU A O 1
ATOM 704 N N . ILE A 1 90 ? -0.088 3.342 12.059 1.00 98.38 90 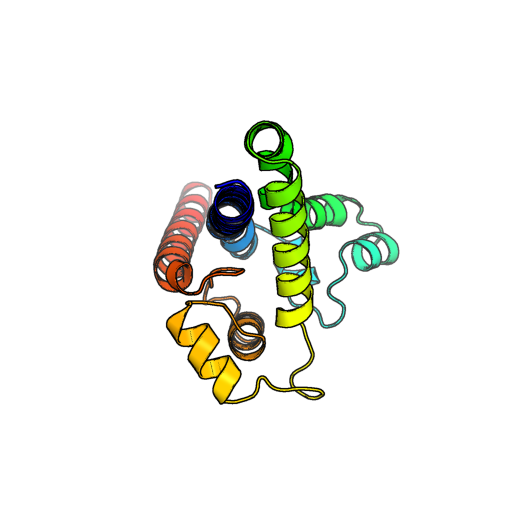ILE A N 1
ATOM 705 C CA . ILE A 1 90 ? 0.685 2.217 12.598 1.00 98.38 90 ILE A CA 1
ATOM 706 C C . ILE A 1 90 ? 0.231 0.908 11.948 1.00 98.38 90 ILE A C 1
ATOM 708 O O . ILE A 1 90 ? 1.064 0.138 11.488 1.00 98.38 90 ILE A O 1
ATOM 712 N N . LEU A 1 91 ? -1.079 0.656 11.872 1.00 98.06 91 LEU A N 1
ATOM 713 C CA . LEU A 1 91 ? -1.610 -0.570 11.273 1.00 98.06 91 LEU A CA 1
ATOM 714 C C . LEU A 1 91 ? -1.296 -0.674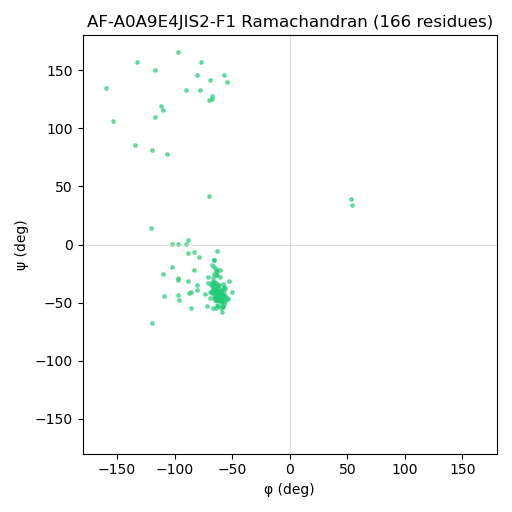 9.775 1.00 98.06 91 LEU A C 1
ATOM 716 O O . LEU A 1 91 ? -0.964 -1.763 9.311 1.00 98.06 91 LEU A O 1
ATOM 720 N N . ALA A 1 92 ? -1.376 0.433 9.032 1.00 97.25 92 ALA A N 1
ATOM 721 C CA . ALA A 1 92 ? -0.998 0.471 7.623 1.00 97.25 92 ALA A CA 1
ATOM 722 C C . ALA A 1 92 ? 0.491 0.142 7.437 1.00 97.25 92 ALA A C 1
ATOM 724 O O . ALA A 1 92 ? 0.820 -0.735 6.643 1.00 97.25 92 ALA A O 1
ATOM 725 N N . GLU A 1 93 ? 1.378 0.768 8.215 1.00 96.06 93 GLU A N 1
ATOM 726 C CA . GLU A 1 93 ? 2.822 0.514 8.140 1.00 96.06 93 GLU A CA 1
ATOM 727 C C . GLU A 1 93 ? 3.174 -0.921 8.556 1.00 96.06 93 GLU A C 1
ATOM 729 O O . GLU A 1 93 ? 3.900 -1.623 7.853 1.00 96.06 93 GLU A O 1
ATOM 734 N N . CYS A 1 94 ? 2.593 -1.412 9.654 1.00 96.94 94 CYS A N 1
ATOM 735 C CA . CYS A 1 94 ? 2.766 -2.800 10.077 1.00 96.94 94 CYS A CA 1
ATOM 736 C C . CYS A 1 94 ? 2.303 -3.785 8.998 1.00 96.94 94 CYS A C 1
ATOM 738 O O . CYS A 1 94 ? 2.945 -4.816 8.803 1.00 96.94 94 CYS A O 1
ATOM 740 N N . HIS A 1 95 ? 1.207 -3.488 8.291 1.00 96.56 95 HIS A N 1
ATOM 741 C CA . HIS A 1 95 ? 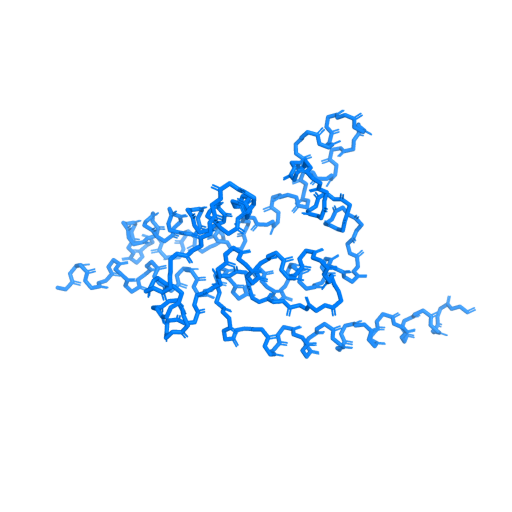0.744 -4.321 7.182 1.00 96.56 95 HIS A CA 1
ATOM 742 C C . HIS A 1 95 ? 1.714 -4.280 5.996 1.00 96.56 95 HIS A C 1
ATOM 744 O O . HIS A 1 95 ? 2.013 -5.337 5.437 1.00 96.56 95 HIS A O 1
ATOM 750 N N . VAL A 1 96 ? 2.266 -3.107 5.662 1.00 93.56 96 VAL A N 1
ATOM 751 C CA . VAL A 1 96 ? 3.292 -2.957 4.618 1.00 93.56 96 VAL A CA 1
ATOM 752 C C . VAL A 1 96 ? 4.518 -3.809 4.925 1.00 93.56 96 VAL A C 1
ATOM 754 O O . VAL A 1 96 ? 4.958 -4.550 4.048 1.00 93.56 96 VAL A O 1
ATOM 757 N N . GLU A 1 97 ? 5.039 -3.760 6.145 1.00 92.88 97 GLU A N 1
ATOM 758 C CA . GLU A 1 97 ? 6.180 -4.591 6.537 1.00 92.88 97 GLU A CA 1
ATOM 759 C C . GLU A 1 97 ? 5.817 -6.081 6.529 1.00 92.88 97 GLU A C 1
ATOM 761 O O . GLU A 1 97 ? 6.529 -6.905 5.947 1.00 92.88 97 GLU A O 1
ATOM 766 N N . TRP A 1 98 ? 4.660 -6.433 7.097 1.00 94.62 98 TRP A N 1
ATOM 767 C CA . TRP A 1 98 ? 4.206 -7.818 7.177 1.00 94.62 98 TRP A CA 1
ATOM 768 C C . TRP A 1 98 ? 4.055 -8.463 5.794 1.00 94.62 98 TRP A C 1
ATOM 770 O O . TRP A 1 98 ? 4.610 -9.539 5.568 1.00 94.62 98 TRP A O 1
ATOM 780 N N . ARG A 1 99 ? 3.393 -7.799 4.834 1.00 93.50 99 ARG A N 1
ATOM 781 C CA . ARG A 1 99 ? 3.176 -8.340 3.475 1.00 93.50 99 ARG A CA 1
ATOM 782 C C . ARG A 1 99 ? 4.461 -8.520 2.657 1.00 93.50 99 ARG A C 1
ATOM 784 O O . ARG A 1 99 ? 4.424 -9.190 1.629 1.00 93.50 99 ARG A O 1
ATOM 791 N N . HIS A 1 100 ? 5.587 -7.951 3.092 1.00 91.62 100 HIS A N 1
ATOM 792 C CA . HIS A 1 100 ? 6.886 -8.085 2.421 1.00 91.62 100 HIS A CA 1
ATOM 793 C C . HIS A 1 100 ? 7.840 -9.090 3.085 1.00 91.62 100 HIS A C 1
ATOM 795 O O . HIS A 1 100 ? 8.952 -9.275 2.572 1.00 91.62 100 HIS A O 1
ATOM 801 N N . VAL A 1 101 ? 7.427 -9.755 4.171 1.00 91.94 101 VAL A N 1
ATOM 802 C CA . VAL A 1 101 ? 8.199 -10.834 4.807 1.00 91.94 101 VAL A CA 1
ATOM 803 C C . VAL A 1 101 ? 8.542 -11.924 3.781 1.00 91.94 101 VAL A C 1
ATOM 805 O O . VAL A 1 101 ? 7.736 -12.271 2.920 1.00 91.94 101 VAL A O 1
ATOM 808 N N . SER A 1 102 ? 9.768 -12.457 3.852 1.00 87.12 102 SER A N 1
ATOM 809 C CA . SER A 1 102 ? 10.213 -13.521 2.944 1.00 87.12 102 SER A CA 1
ATOM 810 C C . SER A 1 102 ? 9.497 -14.835 3.244 1.00 87.12 102 SER A C 1
ATOM 812 O O . SER A 1 102 ? 9.627 -15.360 4.351 1.00 87.12 102 SER A O 1
ATOM 814 N N . LEU A 1 103 ? 8.840 -15.399 2.227 1.00 88.88 103 LEU A N 1
ATOM 815 C CA . LEU A 1 103 ? 8.164 -16.697 2.317 1.00 88.88 103 LEU A CA 1
ATOM 816 C C . LEU A 1 103 ? 9.128 -17.863 2.575 1.00 88.88 103 LEU A C 1
ATOM 818 O O . LEU A 1 103 ? 8.728 -18.867 3.143 1.00 88.88 103 LEU A O 1
ATOM 822 N N . GLU A 1 104 ? 10.414 -17.718 2.241 1.00 88.06 104 GLU A N 1
ATOM 823 C CA . GLU A 1 104 ? 11.436 -18.713 2.602 1.00 88.06 104 GLU A CA 1
ATOM 824 C C . GLU A 1 104 ? 11.670 -18.783 4.118 1.00 88.06 104 GLU A C 1
ATOM 826 O O . GLU A 1 104 ? 12.087 -19.812 4.643 1.00 88.06 104 GLU A O 1
ATOM 831 N N . LYS A 1 105 ? 11.447 -17.666 4.823 1.00 88.69 105 LYS A N 1
ATOM 832 C CA . LYS A 1 105 ? 11.702 -17.545 6.264 1.00 88.69 105 LYS A CA 1
ATOM 833 C C . LYS A 1 105 ? 10.445 -17.753 7.096 1.00 88.69 105 LYS A C 1
ATOM 835 O O . LYS A 1 105 ? 10.551 -18.164 8.249 1.00 88.69 105 LYS A O 1
ATOM 840 N N . TRP A 1 106 ? 9.281 -17.400 6.555 1.00 91.75 106 TRP A N 1
ATOM 841 C CA . TRP A 1 106 ? 8.025 -17.431 7.290 1.00 91.75 106 TRP A CA 1
ATOM 842 C C . TRP A 1 106 ? 6.822 -17.468 6.348 1.00 91.75 106 TRP A C 1
ATOM 844 O O . TRP A 1 106 ? 6.727 -16.661 5.426 1.00 91.75 106 TRP A O 1
ATOM 854 N N . GLU A 1 107 ? 5.865 -18.344 6.644 1.00 93.81 107 GLU A N 1
ATOM 855 C CA . GLU A 1 107 ? 4.563 -18.388 5.978 1.00 93.81 107 GLU A CA 1
ATOM 856 C C . GLU A 1 107 ? 3.432 -18.096 6.963 1.00 93.81 107 GLU A C 1
ATOM 858 O O . GLU A 1 107 ? 3.500 -18.433 8.150 1.00 93.81 107 GLU A O 1
ATOM 863 N N . THR A 1 108 ? 2.345 -17.518 6.454 1.00 95.38 108 THR A N 1
ATOM 864 C CA . THR A 1 108 ? 1.168 -17.208 7.259 1.00 95.38 108 THR A CA 1
ATOM 865 C C . THR A 1 108 ? 0.487 -18.502 7.715 1.00 95.38 108 THR A C 1
ATOM 867 O O . THR A 1 108 ? 0.088 -19.313 6.869 1.00 95.38 108 THR A O 1
ATOM 870 N N . PRO A 1 109 ? 0.269 -18.706 9.030 1.00 96.12 109 PRO A N 1
ATOM 871 C CA . PRO A 1 109 ? -0.445 -19.875 9.532 1.00 96.12 109 PRO A CA 1
ATOM 872 C C . PRO A 1 109 ? -1.849 -20.002 8.927 1.00 96.12 109 PRO A C 1
ATOM 874 O O . PRO A 1 109 ? -2.540 -19.006 8.713 1.00 96.12 109 PRO A O 1
ATOM 877 N N . ASN A 1 110 ? -2.323 -21.233 8.714 1.00 96.31 110 ASN A N 1
ATOM 878 C CA . ASN A 1 110 ? -3.614 -21.489 8.057 1.00 96.31 110 ASN A CA 1
ATOM 879 C C . ASN A 1 110 ? -4.817 -20.837 8.762 1.00 96.31 110 ASN A C 1
ATOM 881 O O . ASN A 1 110 ? -5.763 -20.413 8.100 1.00 96.31 110 ASN A O 1
ATOM 885 N N . SER A 1 111 ? -4.796 -20.739 10.093 1.00 96.56 111 SER A N 1
ATOM 886 C CA . SER A 1 111 ? -5.825 -20.027 10.862 1.00 96.56 111 SER A CA 1
ATOM 887 C C . SER A 1 111 ? -5.841 -18.533 10.536 1.00 96.56 111 SER A C 1
ATOM 889 O O . SER A 1 111 ? -6.902 -17.974 10.268 1.00 96.56 111 SER A O 1
ATOM 891 N N . VAL A 1 112 ? -4.664 -17.908 10.478 1.00 95.75 112 VAL A N 1
ATOM 892 C CA . VAL A 1 112 ? -4.502 -16.493 10.125 1.00 95.75 112 VAL A CA 1
ATOM 893 C C . VAL A 1 112 ? -4.897 -16.256 8.667 1.00 95.75 112 VAL A C 1
ATOM 895 O O . VAL A 1 112 ? -5.660 -15.334 8.404 1.00 95.75 112 VAL A O 1
ATOM 898 N N . LYS A 1 113 ? -4.505 -17.138 7.732 1.00 95.94 113 LYS A N 1
ATOM 899 C CA . LYS A 1 113 ? -4.944 -17.076 6.322 1.00 95.94 113 LYS A CA 1
ATOM 900 C C . LYS A 1 113 ? -6.470 -17.056 6.203 1.00 95.94 113 LYS A C 1
ATOM 902 O O . LYS A 1 113 ? -7.008 -16.217 5.487 1.00 95.94 113 LYS A O 1
ATOM 907 N N . LYS A 1 114 ? -7.174 -17.932 6.932 1.00 96.19 114 LYS A N 1
ATOM 908 C CA . LYS A 1 114 ? -8.649 -17.961 6.946 1.00 96.19 114 LYS A CA 1
ATOM 909 C C . LYS A 1 114 ? -9.242 -16.657 7.479 1.00 96.19 114 LYS A C 1
ATOM 911 O O . LYS A 1 114 ? -10.179 -16.134 6.886 1.00 96.19 114 LYS A O 1
ATOM 916 N N . ILE A 1 115 ? -8.683 -16.109 8.558 1.00 97.31 115 ILE A N 1
ATOM 917 C CA . ILE A 1 115 ? -9.129 -14.823 9.114 1.00 97.31 115 ILE A CA 1
ATOM 918 C C . ILE A 1 115 ? -8.918 -13.700 8.092 1.00 97.31 115 ILE A C 1
ATOM 920 O O . ILE A 1 115 ? -9.846 -12.944 7.819 1.00 97.31 115 ILE A O 1
ATOM 924 N N . CYS A 1 116 ? -7.741 -13.624 7.468 1.00 97.00 116 CYS A N 1
ATOM 925 C CA . CYS A 1 116 ? -7.450 -12.636 6.433 1.00 97.00 116 CYS A CA 1
ATOM 926 C C . CYS A 1 116 ? -8.393 -12.764 5.234 1.00 97.00 116 CYS A C 1
ATOM 928 O O . CYS A 1 116 ? -8.858 -11.750 4.732 1.00 97.00 116 CYS A O 1
ATOM 930 N N . GLN A 1 117 ? -8.741 -13.981 4.809 1.00 95.56 117 GLN A N 1
ATOM 931 C CA . GLN A 1 117 ? -9.715 -14.195 3.734 1.00 95.56 117 GLN A CA 1
ATOM 932 C C . GLN A 1 117 ? -11.107 -13.662 4.095 1.00 95.56 117 GLN A C 1
ATOM 934 O O . GLN A 1 117 ? -11.737 -13.014 3.263 1.00 95.56 117 GLN A O 1
ATOM 939 N N . ILE A 1 118 ? -11.571 -13.895 5.327 1.00 96.56 118 ILE A N 1
ATOM 940 C CA . ILE A 1 118 ? -12.869 -13.392 5.810 1.00 96.56 118 ILE A CA 1
ATOM 941 C C . ILE A 1 118 ? -12.862 -11.862 5.911 1.00 96.56 118 ILE A C 1
ATOM 943 O O . ILE A 1 118 ? -13.852 -11.220 5.581 1.00 96.56 118 ILE A O 1
ATOM 947 N N . LEU A 1 119 ? -11.745 -11.280 6.351 1.00 96.06 119 LEU A N 1
ATOM 948 C CA . LEU A 1 119 ? -11.580 -9.832 6.515 1.00 96.06 119 LEU A CA 1
ATOM 949 C C . LEU A 1 119 ? -11.080 -9.125 5.248 1.00 96.06 119 LEU A C 1
ATOM 951 O O . LEU A 1 119 ? -10.820 -7.924 5.281 1.00 96.06 119 LEU A O 1
ATOM 955 N N . TRP A 1 120 ? -10.931 -9.858 4.144 1.00 97.38 120 TRP A N 1
ATOM 956 C CA . TRP A 1 120 ? -10.370 -9.378 2.884 1.00 97.38 120 TRP A CA 1
ATOM 957 C C . TRP A 1 120 ? -8.984 -8.732 3.004 1.00 97.38 120 TRP A C 1
ATOM 959 O O . TRP A 1 120 ? -8.685 -7.827 2.238 1.00 97.38 120 TRP A O 1
ATOM 969 N N . ILE A 1 121 ? -8.117 -9.192 3.898 1.00 97.44 121 ILE A N 1
ATOM 970 C CA . ILE A 1 121 ? -6.764 -8.651 4.094 1.00 97.44 121 ILE A CA 1
ATOM 971 C C . ILE A 1 121 ? -5.760 -9.376 3.187 1.00 97.44 121 ILE A C 1
ATOM 973 O O . ILE A 1 121 ? -5.728 -10.608 3.136 1.00 97.44 121 ILE A O 1
ATOM 977 N N . THR A 1 122 ? -4.914 -8.617 2.494 1.00 96.88 122 THR A N 1
ATOM 978 C CA . THR A 1 122 ? -3.817 -9.128 1.665 1.00 96.88 122 THR A CA 1
ATOM 979 C C . THR A 1 122 ? -2.747 -9.766 2.551 1.00 96.88 122 THR A C 1
ATOM 981 O O . THR A 1 122 ? -2.273 -9.143 3.500 1.00 96.88 122 THR A O 1
ATOM 984 N N . THR A 1 123 ? -2.365 -11.009 2.249 1.00 96.94 123 THR A N 1
ATOM 985 C CA . THR A 1 123 ? -1.302 -11.741 2.958 1.00 96.94 123 THR A CA 1
ATOM 986 C C . THR A 1 123 ? 0.034 -11.643 2.210 1.00 96.94 123 THR A C 1
ATOM 988 O O . THR A 1 123 ? 0.035 -11.297 1.022 1.00 96.94 123 THR A O 1
ATOM 991 N N . PRO A 1 124 ? 1.171 -11.988 2.846 1.00 95.69 124 PRO A N 1
ATOM 992 C CA . PRO A 1 124 ? 2.473 -12.020 2.179 1.00 95.69 124 PRO A CA 1
ATOM 993 C C . PRO A 1 124 ? 2.504 -12.942 0.958 1.00 95.69 124 PRO A C 1
ATOM 995 O O . PRO A 1 124 ? 3.109 -12.600 -0.051 1.00 95.69 124 PRO A O 1
ATOM 998 N N . GLU A 1 125 ? 1.805 -14.079 1.000 1.00 95.12 125 GLU A N 1
ATOM 999 C CA . GLU A 1 125 ? 1.721 -15.011 -0.132 1.00 95.12 125 GLU A CA 1
ATOM 1000 C C . GLU A 1 125 ? 1.030 -14.370 -1.335 1.00 95.12 125 GLU A C 1
ATOM 1002 O O . GLU A 1 125 ? 1.533 -14.429 -2.454 1.00 95.12 125 GLU A O 1
ATOM 1007 N N . ARG A 1 126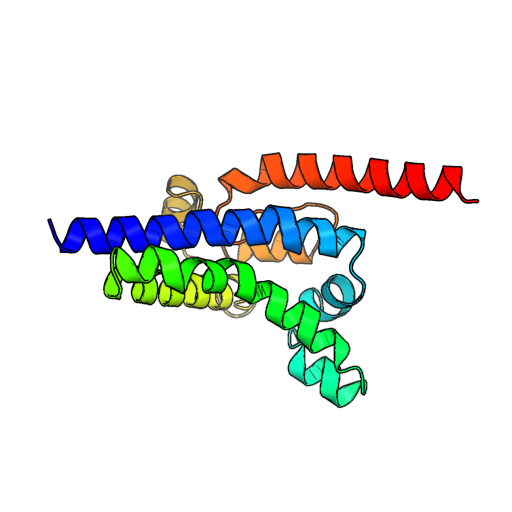 ? -0.096 -13.690 -1.099 1.00 93.19 126 ARG A N 1
ATOM 1008 C CA . ARG A 1 126 ? -0.835 -13.004 -2.162 1.00 93.19 126 ARG A CA 1
ATOM 1009 C C . ARG A 1 126 ? -0.047 -11.818 -2.718 1.00 93.19 126 ARG A C 1
ATOM 1011 O O . ARG A 1 126 ? -0.012 -11.598 -3.925 1.00 93.19 126 ARG A O 1
ATOM 1018 N N . HIS A 1 127 ? 0.615 -11.062 -1.844 1.00 93.88 127 HIS A N 1
ATOM 1019 C CA . HIS A 1 127 ? 1.491 -9.966 -2.258 1.00 93.88 127 HIS A CA 1
ATOM 1020 C C . HIS A 1 127 ? 2.717 -10.477 -3.032 1.00 93.88 127 HIS A C 1
ATOM 1022 O O . HIS A 1 127 ? 3.186 -9.847 -3.977 1.00 93.88 127 HIS A O 1
ATOM 1028 N N . TRP A 1 128 ? 3.210 -11.670 -2.707 1.00 92.25 128 TRP A N 1
ATOM 1029 C CA . TRP A 1 128 ? 4.264 -12.320 -3.476 1.00 92.25 128 TRP A CA 1
ATOM 1030 C C . TRP A 1 128 ? 3.801 -12.750 -4.872 1.00 92.25 128 TRP A C 1
ATOM 1032 O O . TRP A 1 128 ? 4.527 -12.526 -5.840 1.00 92.25 128 TRP A O 1
ATOM 1042 N N . GLU A 1 129 ? 2.580 -13.275 -5.023 1.00 91.81 129 GLU A N 1
ATOM 1043 C CA . GLU A 1 129 ? 1.994 -13.560 -6.345 1.00 91.81 129 GLU A CA 1
ATOM 1044 C C . GLU A 1 129 ? 1.961 -12.308 -7.238 1.00 91.81 129 GLU A C 1
ATOM 1046 O O . GLU A 1 129 ? 2.237 -12.388 -8.439 1.00 91.81 129 GLU A O 1
ATOM 1051 N N . HIS A 1 130 ? 1.686 -11.139 -6.650 1.00 90.25 130 HIS A N 1
ATOM 1052 C CA . HIS A 1 130 ? 1.773 -9.857 -7.348 1.00 90.25 130 HIS A CA 1
ATOM 1053 C C . HIS A 1 130 ? 3.197 -9.544 -7.833 1.00 90.25 130 HIS A C 1
ATOM 1055 O O . HIS A 1 130 ? 3.385 -9.127 -8.978 1.00 90.25 130 HIS A O 1
ATOM 1061 N N . HIS A 1 131 ? 4.205 -9.771 -6.990 1.00 89.12 131 HIS A N 1
ATOM 1062 C CA . HIS A 1 131 ? 5.605 -9.583 -7.372 1.00 89.12 131 HIS A CA 1
ATOM 1063 C C . HIS A 1 131 ? 6.068 -10.564 -8.459 1.00 89.12 131 HIS A C 1
ATOM 1065 O O . HIS A 1 131 ? 6.845 -10.182 -9.334 1.00 89.12 131 HIS A O 1
ATOM 1071 N N . LEU A 1 132 ? 5.568 -11.805 -8.450 1.00 89.19 132 LEU A N 1
ATOM 1072 C CA . LEU A 1 132 ? 5.849 -12.790 -9.501 1.00 89.19 132 LEU A CA 1
ATOM 1073 C C . LEU A 1 132 ? 5.200 -12.410 -10.839 1.00 89.19 132 LEU A C 1
ATOM 1075 O O . LEU A 1 132 ? 5.771 -12.668 -11.901 1.00 89.19 132 LEU A O 1
ATOM 1079 N N . ASN A 1 133 ? 4.015 -11.795 -10.806 1.00 89.12 133 ASN A N 1
ATOM 1080 C CA . ASN A 1 133 ? 3.293 -11.379 -12.002 1.00 89.12 133 ASN A CA 1
ATOM 1081 C C . ASN A 1 133 ? 2.747 -9.949 -11.885 1.00 89.12 133 ASN A C 1
ATOM 1083 O O . ASN A 1 133 ? 1.560 -9.725 -11.636 1.00 89.12 133 ASN A O 1
ATOM 1087 N N . SER A 1 134 ? 3.598 -8.976 -12.217 1.00 84.19 134 SER A N 1
ATOM 1088 C CA . SER A 1 134 ? 3.260 -7.544 -12.224 1.00 84.19 134 SER A CA 1
ATOM 1089 C C . SER A 1 134 ? 2.173 -7.141 -13.233 1.00 84.19 134 SER A C 1
ATOM 1091 O O . SER A 1 134 ? 1.727 -5.995 -13.243 1.00 84.19 134 SER A O 1
ATOM 1093 N N . ARG A 1 135 ? 1.702 -8.063 -14.090 1.00 85.31 135 ARG A N 1
ATOM 1094 C CA . ARG A 1 135 ? 0.562 -7.821 -14.994 1.00 85.31 135 ARG A CA 1
ATOM 1095 C C . ARG A 1 135 ? -0.794 -8.040 -14.326 1.00 85.31 135 ARG A C 1
ATOM 1097 O O . ARG A 1 135 ? -1.819 -7.764 -14.955 1.00 85.31 135 ARG A O 1
ATOM 1104 N N . VAL A 1 136 ? -0.812 -8.541 -13.093 1.00 87.81 136 VAL A N 1
ATOM 1105 C CA . VAL A 1 136 ? -2.019 -8.671 -12.279 1.00 87.81 136 VAL A CA 1
ATOM 1106 C C . VAL A 1 136 ? -1.933 -7.658 -11.144 1.00 87.81 136 VAL A C 1
ATOM 1108 O O . VAL A 1 136 ? -1.041 -7.719 -10.302 1.00 87.81 136 VAL A O 1
ATOM 1111 N N . ALA A 1 137 ? -2.857 -6.700 -11.152 1.00 89.94 137 ALA A N 1
ATOM 1112 C CA . ALA A 1 137 ? -2.982 -5.715 -10.089 1.00 89.94 137 ALA A CA 1
ATOM 1113 C C . ALA A 1 137 ? -3.734 -6.291 -8.883 1.00 89.94 137 ALA A C 1
ATOM 1115 O O . ALA A 1 137 ? -4.681 -7.063 -9.051 1.00 89.94 137 ALA A O 1
ATOM 1116 N N . TYR A 1 138 ? -3.334 -5.859 -7.693 1.00 91.00 138 TYR A N 1
ATOM 1117 C CA . TYR A 1 138 ? -3.938 -6.225 -6.415 1.00 91.00 138 TYR A CA 1
ATOM 1118 C C . TYR A 1 138 ? -4.154 -4.966 -5.572 1.00 91.00 138 TYR A C 1
ATOM 1120 O O . TYR A 1 138 ? -3.497 -3.949 -5.811 1.00 91.00 138 TYR A O 1
ATOM 1128 N N . GLY A 1 139 ? -5.084 -5.036 -4.623 1.00 92.06 139 GLY A N 1
ATOM 1129 C CA . GLY A 1 139 ? -5.200 -4.063 -3.544 1.00 92.06 139 GLY A CA 1
ATOM 1130 C C . GLY A 1 139 ? -4.023 -4.186 -2.583 1.00 92.06 139 GLY A C 1
ATOM 1131 O O . GLY A 1 139 ? -3.554 -5.296 -2.303 1.00 92.06 139 GLY A O 1
ATOM 1132 N N . ASP A 1 140 ? -3.534 -3.052 -2.085 1.00 90.81 140 ASP A N 1
ATOM 1133 C CA . ASP A 1 140 ? -2.334 -3.045 -1.257 1.00 90.81 140 ASP A CA 1
ATOM 1134 C C . ASP A 1 140 ? -2.587 -3.694 0.107 1.00 90.81 140 ASP A C 1
ATOM 1136 O O . ASP A 1 140 ? -1.803 -4.548 0.540 1.00 90.81 140 ASP A O 1
ATOM 1140 N N . ILE A 1 141 ? -3.701 -3.332 0.745 1.00 96.50 141 ILE A N 1
ATOM 1141 C CA . ILE A 1 141 ? -4.113 -3.864 2.051 1.00 96.50 141 ILE A CA 1
ATOM 1142 C C . ILE A 1 141 ? -5.321 -4.784 1.913 1.00 96.50 141 ILE A C 1
ATOM 1144 O O . ILE A 1 141 ? -5.346 -5.855 2.524 1.00 96.50 141 ILE A O 1
ATOM 1148 N N . PHE A 1 142 ? -6.315 -4.384 1.122 1.00 97.94 142 PHE A N 1
ATOM 1149 C CA . PHE A 1 142 ? -7.597 -5.059 1.035 1.00 97.94 142 PHE A CA 1
ATOM 1150 C C . PHE A 1 142 ? -7.830 -5.738 -0.320 1.00 97.94 142 PHE A C 1
ATOM 1152 O O . PHE A 1 142 ? -7.969 -5.111 -1.368 1.00 97.94 142 PHE A O 1
ATOM 1159 N N . THR A 1 143 ? -8.012 -7.053 -0.278 1.00 97.06 143 THR A N 1
ATOM 1160 C CA . THR A 1 143 ? -8.249 -7.922 -1.442 1.00 97.06 143 THR A CA 1
ATOM 1161 C C . THR A 1 143 ? -9.571 -7.658 -2.165 1.00 97.06 143 THR A C 1
ATOM 1163 O O . THR A 1 143 ? -9.721 -8.022 -3.333 1.00 97.06 143 THR A O 1
ATOM 1166 N N . PHE A 1 144 ? -10.550 -6.999 -1.533 1.00 96.69 144 PHE A N 1
ATOM 1167 C CA . PHE A 1 144 ? -11.778 -6.620 -2.240 1.00 96.69 144 PHE A CA 1
ATOM 1168 C C . PHE A 1 144 ? -11.521 -5.548 -3.316 1.00 96.69 144 PHE A C 1
ATOM 1170 O O . PHE A 1 144 ? -12.316 -5.428 -4.252 1.00 96.69 144 PHE A O 1
ATOM 1177 N N . TYR A 1 145 ? -10.389 -4.835 -3.255 1.00 97.12 145 TYR A N 1
ATOM 1178 C CA . TYR A 1 145 ? -9.941 -3.949 -4.328 1.00 97.12 145 TYR A CA 1
ATOM 1179 C C . TYR A 1 145 ? -9.275 -4.675 -5.501 1.00 97.12 145 TYR A C 1
ATOM 1181 O O . TYR A 1 145 ? -9.147 -4.065 -6.560 1.00 97.12 145 TYR A O 1
ATOM 1189 N N . ASP A 1 146 ? -8.946 -5.968 -5.405 1.00 95.56 146 ASP A N 1
ATOM 1190 C CA . ASP A 1 146 ? -8.240 -6.698 -6.469 1.00 95.56 146 ASP A CA 1
ATOM 1191 C C . ASP A 1 146 ? -8.993 -6.676 -7.802 1.00 95.56 146 ASP A C 1
ATOM 1193 O O . ASP A 1 146 ? -8.453 -6.294 -8.840 1.00 95.56 146 ASP A O 1
ATOM 1197 N N . LYS A 1 147 ? -10.272 -7.076 -7.799 1.00 95.88 147 LYS A N 1
ATOM 1198 C CA . LYS A 1 147 ? -11.064 -7.142 -9.038 1.00 95.88 147 LYS A CA 1
ATOM 1199 C C . LYS A 1 147 ? -11.213 -5.757 -9.686 1.00 95.88 147 LYS A C 1
ATOM 1201 O O . LYS A 1 147 ? -10.950 -5.655 -10.892 1.00 95.88 147 LYS A O 1
ATOM 1206 N N . PRO A 1 148 ? -11.583 -4.694 -8.942 1.00 97.38 148 PRO A N 1
ATOM 1207 C CA . PRO A 1 148 ? -11.563 -3.344 -9.491 1.00 97.38 148 PRO A CA 1
ATOM 1208 C C . PRO A 1 148 ? -10.167 -2.905 -9.960 1.00 97.38 148 PRO A C 1
ATOM 1210 O O . PRO A 1 148 ? -10.057 -2.331 -11.044 1.00 97.38 148 PRO A O 1
ATOM 1213 N N . ALA A 1 149 ? -9.096 -3.210 -9.219 1.00 96.88 149 ALA A N 1
ATOM 1214 C CA . ALA A 1 149 ? -7.725 -2.830 -9.568 1.00 96.88 149 ALA A CA 1
ATOM 1215 C C . ALA A 1 149 ? -7.283 -3.468 -10.890 1.00 96.88 149 ALA A C 1
ATOM 1217 O O . ALA A 1 149 ? -6.718 -2.798 -11.754 1.00 96.88 149 ALA A O 1
ATOM 1218 N N . GLN A 1 150 ? -7.620 -4.738 -11.123 1.00 96.25 150 GLN A N 1
ATOM 1219 C CA . GLN A 1 150 ? -7.350 -5.412 -12.395 1.00 96.25 150 GLN A CA 1
ATOM 1220 C C . GLN A 1 150 ? -8.164 -4.829 -13.555 1.00 96.25 150 GLN A C 1
ATOM 1222 O O . GLN A 1 150 ? -7.662 -4.724 -14.678 1.00 96.25 150 GLN A O 1
ATOM 1227 N N . ALA A 1 151 ? -9.425 -4.457 -13.317 1.00 97.06 151 ALA A N 1
ATOM 1228 C CA . ALA A 1 151 ? -10.234 -3.779 -14.328 1.00 97.06 151 ALA A CA 1
ATOM 1229 C C . ALA A 1 151 ? -9.623 -2.421 -14.697 1.00 97.06 151 ALA A C 1
ATOM 1231 O O . ALA A 1 151 ? -9.477 -2.114 -15.885 1.00 97.06 151 ALA A O 1
ATOM 1232 N N . TRP A 1 152 ? -9.186 -1.670 -13.687 1.00 97.56 152 TRP A N 1
ATOM 1233 C CA . TRP A 1 152 ? -8.507 -0.395 -13.853 1.00 97.56 152 TRP A CA 1
ATOM 1234 C C . TRP A 1 152 ? -7.180 -0.534 -14.603 1.00 97.56 152 TRP A C 1
ATOM 1236 O O . TRP A 1 152 ? -6.946 0.172 -15.584 1.00 97.56 152 TRP A O 1
ATOM 1246 N N . PHE A 1 153 ? -6.368 -1.530 -14.248 1.00 95.56 153 PHE A N 1
ATOM 1247 C CA . PHE A 1 153 ? -5.126 -1.848 -14.948 1.00 95.56 153 PHE A CA 1
ATOM 1248 C C . PHE A 1 153 ? -5.371 -2.108 -16.442 1.00 95.56 153 PHE A C 1
ATOM 1250 O O . PHE A 1 153 ? -4.720 -1.523 -17.311 1.00 95.56 153 PHE A O 1
ATOM 1257 N N . ARG A 1 154 ? -6.359 -2.953 -16.774 1.00 96.00 154 ARG A N 1
ATOM 1258 C CA . ARG A 1 154 ? -6.714 -3.247 -18.173 1.00 96.00 154 ARG A CA 1
ATOM 1259 C C . ARG A 1 154 ? -7.190 -2.000 -18.917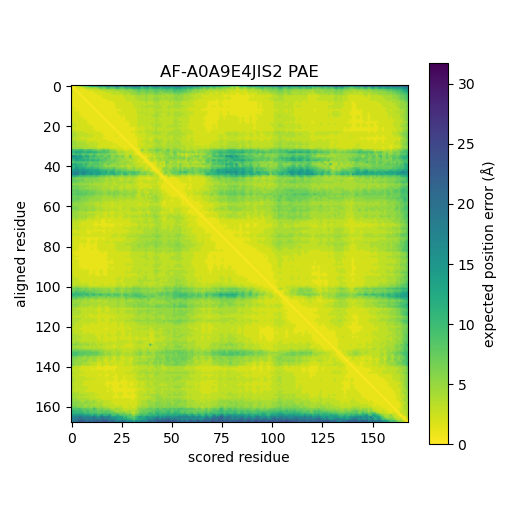 1.00 96.00 154 ARG A C 1
ATOM 1261 O O . ARG A 1 154 ? -6.852 -1.837 -20.092 1.00 96.00 154 ARG A O 1
ATOM 1268 N N . PHE A 1 155 ? -7.964 -1.139 -18.260 1.00 96.44 155 PHE A N 1
ATOM 1269 C CA . PHE A 1 155 ? -8.417 0.127 -18.831 1.00 96.44 155 PHE A CA 1
ATOM 1270 C C . PHE A 1 155 ? -7.235 1.050 -19.152 1.00 96.44 155 PHE A C 1
ATOM 1272 O O . PHE A 1 155 ? -7.078 1.467 -20.302 1.00 96.44 155 PHE A O 1
ATOM 1279 N N . LEU A 1 156 ? -6.358 1.298 -18.179 1.00 95.81 156 LEU A N 1
ATOM 1280 C CA . LEU A 1 156 ? -5.186 2.156 -18.351 1.00 95.81 156 LEU A CA 1
ATOM 1281 C C . LEU A 1 156 ? -4.211 1.611 -19.400 1.00 95.81 156 LEU A C 1
ATOM 1283 O O . LEU A 1 156 ? -3.650 2.377 -20.185 1.00 95.81 156 LEU A O 1
ATOM 1287 N N . LEU A 1 157 ? -4.055 0.289 -19.492 1.00 94.00 157 LEU A N 1
ATOM 1288 C CA . LEU A 1 157 ? -3.225 -0.329 -20.522 1.00 94.00 157 LEU A CA 1
ATOM 1289 C C . LEU A 1 157 ? -3.792 -0.087 -21.930 1.00 94.00 157 LEU A C 1
ATOM 1291 O O . LEU A 1 157 ? -3.034 0.212 -22.858 1.00 94.00 157 LEU A O 1
ATOM 1295 N N . LYS A 1 158 ? -5.118 -0.188 -22.107 1.00 94.81 158 LYS A N 1
ATOM 1296 C CA . LYS A 1 158 ? -5.785 0.168 -23.374 1.00 94.81 158 LYS A CA 1
ATOM 1297 C C . LYS A 1 158 ? -5.608 1.653 -23.687 1.00 94.81 158 LYS A C 1
ATOM 1299 O O . LYS A 1 158 ? -5.297 1.998 -24.827 1.00 94.81 158 LYS A O 1
ATOM 1304 N N . PHE A 1 159 ? -5.746 2.513 -22.681 1.00 94.31 159 PHE A N 1
ATOM 1305 C CA . PHE A 1 159 ? -5.545 3.952 -22.818 1.00 94.31 159 PHE A CA 1
ATOM 1306 C C . PHE A 1 159 ? -4.116 4.291 -23.273 1.00 94.31 159 PHE A C 1
ATOM 1308 O O . PHE A 1 159 ? -3.942 4.972 -24.284 1.00 94.31 159 PHE A O 1
ATOM 1315 N N . LYS A 1 160 ? -3.092 3.719 -22.624 1.00 92.81 160 LYS A N 1
ATOM 1316 C CA . LYS A 1 160 ? -1.678 3.869 -23.013 1.00 92.81 160 LYS A CA 1
ATOM 1317 C C . LYS A 1 160 ? -1.430 3.445 -24.463 1.00 92.81 160 LYS A C 1
ATOM 1319 O O . LYS A 1 160 ? -0.747 4.151 -25.203 1.00 92.81 160 LYS A O 1
ATOM 1324 N N . LYS A 1 161 ? -1.994 2.306 -24.886 1.00 92.12 161 LYS A N 1
ATOM 1325 C CA . LYS A 1 161 ? -1.880 1.822 -26.275 1.00 92.12 161 LYS A CA 1
ATOM 1326 C C . LYS A 1 161 ? -2.506 2.804 -27.268 1.00 92.12 161 LYS A C 1
ATOM 1328 O O . LYS A 1 161 ? -1.863 3.129 -28.260 1.00 92.12 161 LYS A O 1
ATOM 1333 N N . LYS A 1 162 ? -3.709 3.311 -26.976 1.00 91.62 162 LYS A N 1
ATOM 1334 C CA . LYS A 1 162 ? -4.409 4.291 -27.822 1.00 91.62 162 L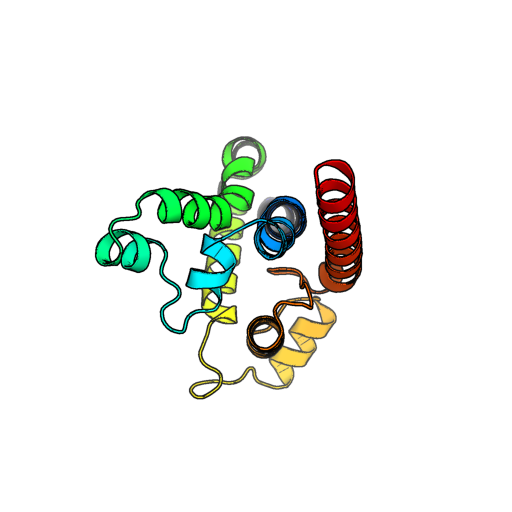YS A CA 1
ATOM 1335 C C . LYS A 1 162 ? -3.619 5.591 -27.974 1.00 91.62 162 LYS A C 1
ATOM 1337 O O . LYS A 1 162 ? -3.539 6.113 -29.081 1.00 91.62 162 LYS A O 1
ATOM 1342 N N . LEU A 1 163 ? -3.022 6.095 -26.891 1.00 89.50 163 LEU A N 1
ATOM 1343 C CA . LEU A 1 163 ? -2.151 7.270 -26.957 1.00 89.50 163 LEU A CA 1
ATOM 1344 C C . LEU A 1 163 ? -0.949 7.014 -27.868 1.00 89.50 163 LEU A C 1
ATOM 1346 O O . LEU A 1 163 ? -0.685 7.818 -28.751 1.00 89.50 163 LEU A O 1
ATOM 1350 N N . ARG A 1 164 ? -0.272 5.868 -27.726 1.00 87.00 164 ARG A N 1
ATOM 1351 C CA . ARG A 1 164 ? 0.884 5.547 -28.574 1.00 87.00 164 ARG A CA 1
ATOM 1352 C C . ARG A 1 164 ? 0.522 5.505 -30.060 1.00 87.00 164 ARG A C 1
ATOM 1354 O O . ARG A 1 164 ? 1.233 6.098 -30.851 1.00 87.00 164 ARG A O 1
ATOM 1361 N N . THR A 1 165 ? -0.591 4.870 -30.430 1.00 82.75 165 THR A N 1
ATOM 1362 C CA . THR A 1 165 ? -1.044 4.799 -31.833 1.00 82.75 165 THR A CA 1
ATOM 1363 C C . THR A 1 165 ? -1.443 6.160 -32.414 1.00 82.75 165 THR A C 1
ATOM 1365 O O . THR A 1 165 ? -1.395 6.329 -33.621 1.00 82.75 165 THR A O 1
ATOM 1368 N N . ARG A 1 166 ? -1.856 7.127 -31.586 1.00 74.81 166 ARG A N 1
ATOM 1369 C CA . ARG A 1 166 ? -2.279 8.460 -32.052 1.00 74.81 166 ARG A CA 1
ATOM 1370 C C . ARG A 1 166 ? -1.113 9.428 -32.284 1.00 74.81 166 ARG A C 1
ATOM 1372 O O . ARG A 1 166 ? -1.290 10.410 -32.992 1.00 74.81 166 ARG A O 1
ATOM 1379 N N . TYR A 1 167 ? 0.030 9.175 -31.650 1.00 63.53 167 TYR A N 1
ATOM 1380 C CA . TYR A 1 167 ? 1.220 10.035 -31.686 1.00 63.53 167 TYR A CA 1
ATOM 1381 C C . TYR A 1 167 ? 2.461 9.315 -32.256 1.00 63.53 167 TYR A C 1
ATOM 1383 O O . TYR A 1 167 ? 3.578 9.787 -32.056 1.00 63.53 167 TYR A O 1
ATOM 1391 N N . SER A 1 168 ? 2.281 8.158 -32.905 1.00 54.34 168 SER A N 1
ATOM 1392 C CA . SER A 1 168 ? 3.273 7.497 -33.774 1.00 54.34 168 SER A CA 1
ATOM 1393 C C . SER A 1 168 ? 2.860 7.693 -35.221 1.00 54.34 168 SER A C 1
ATOM 1395 O O . SER A 1 168 ? 3.773 7.846 -36.053 1.00 54.34 168 SER A O 1
#

Solvent-accessible surface area (backbone atoms only — not comparable to full-atom values): 8950 Å² total; per-residue (Å²): 110,68,67,58,50,26,52,52,41,14,50,49,44,42,54,52,15,32,48,41,28,25,67,72,35,52,44,47,24,69,75,75,38,69,54,50,58,59,30,66,65,34,98,69,65,38,34,64,59,48,14,64,77,67,73,36,67,70,37,43,54,58,50,47,53,68,52,41,40,50,58,73,45,45,77,61,43,32,73,76,30,51,67,6,37,54,50,16,52,52,52,47,51,52,48,57,56,54,32,65,53,54,66,92,82,51,73,80,51,70,69,58,48,52,51,27,62,77,70,29,42,49,44,34,68,60,49,45,52,34,62,77,38,74,89,49,47,58,27,72,49,39,45,77,40,18,66,60,34,36,53,49,41,56,51,52,54,51,50,55,51,53,53,51,68,76,76,109

pLDDT: mean 92.51, std 6.66, range [54.34, 98.62]

Radius of gyration: 17.16 Å; Cα contacts (8 Å, |Δi|>4): 187; chains: 1; bounding box: 42×38×56 Å

Sequence (168 aa):
MVVLKIFCVALLLMLLGDFISTFCYHVPEHIFGRFHAVVHHSPNRSFVRYAILTKKPSALITGFFGAFPYLMFIPILGIISPMGTILGLILAECHVEWRHVSLEKWETPNSVKKICQILWITTPERHWEHHLNSRVAYGDIFTFYDKPAQAWFRFLLKFKKKLRTRYS